Protein AF-A0A7J4II02-F1 (afdb_monomer_lite)

Structure (mmCIF, N/CA/C/O backbone):
data_AF-A0A7J4II02-F1
#
_entry.id   AF-A0A7J4II02-F1
#
loop_
_atom_site.group_PDB
_atom_site.id
_atom_site.type_symbol
_atom_site.label_atom_id
_atom_site.label_alt_id
_atom_site.label_comp_id
_atom_site.label_asym_id
_atom_site.label_entity_id
_atom_site.label_seq_id
_atom_site.pdbx_PDB_ins_code
_atom_site.Cartn_x
_atom_site.Cartn_y
_atom_site.Cartn_z
_atom_site.occupancy
_atom_site.B_iso_or_equiv
_atom_site.auth_seq_id
_atom_site.auth_comp_id
_atom_site.auth_asym_id
_atom_site.auth_atom_id
_atom_site.pdbx_PDB_model_num
ATOM 1 N N . MET A 1 1 ? 0.211 -11.455 5.335 1.00 84.75 1 MET A N 1
ATOM 2 C CA . MET A 1 1 ? 1.012 -10.775 4.293 1.00 84.75 1 MET A CA 1
ATOM 3 C C . MET A 1 1 ? 1.585 -11.728 3.251 1.00 84.75 1 MET A C 1
ATOM 5 O O . MET A 1 1 ? 1.358 -11.473 2.082 1.00 84.75 1 MET A O 1
ATOM 9 N N . MET A 1 2 ? 2.200 -12.860 3.621 1.00 91.50 2 MET A N 1
ATOM 10 C CA . MET A 1 2 ? 2.622 -13.891 2.646 1.00 91.50 2 MET A CA 1
ATOM 11 C C . MET A 1 2 ? 1.501 -14.362 1.703 1.00 91.50 2 MET A C 1
ATOM 13 O O . MET A 1 2 ? 1.706 -14.454 0.501 1.00 91.50 2 MET A O 1
ATOM 17 N N . ALA A 1 3 ? 0.289 -14.575 2.226 1.00 93.12 3 ALA A N 1
ATOM 18 C CA . ALA A 1 3 ? -0.862 -14.918 1.389 1.00 93.12 3 ALA A CA 1
ATOM 19 C C . ALA A 1 3 ? -1.175 -13.841 0.334 1.00 93.12 3 ALA A C 1
ATOM 21 O O . ALA A 1 3 ? -1.488 -14.175 -0.798 1.00 93.12 3 ALA A O 1
ATOM 22 N N . LEU A 1 4 ? -1.047 -12.555 0.682 1.00 92.19 4 LEU A N 1
ATOM 23 C CA . LEU A 1 4 ? -1.303 -11.458 -0.252 1.00 92.19 4 LEU A CA 1
ATOM 24 C C . LEU A 1 4 ? -0.247 -11.411 -1.363 1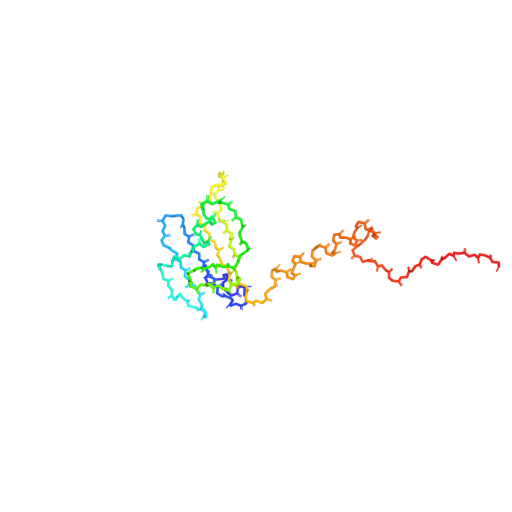.00 92.19 4 LEU A C 1
ATOM 26 O O . LEU A 1 4 ? -0.592 -11.183 -2.513 1.00 92.19 4 LEU A O 1
ATOM 30 N N . HIS A 1 5 ? 1.015 -11.694 -1.032 1.00 91.25 5 HIS A N 1
ATOM 31 C CA . HIS A 1 5 ? 2.074 -11.845 -2.027 1.00 91.25 5 HIS A CA 1
ATOM 32 C C . HIS A 1 5 ? 1.743 -12.942 -3.049 1.00 91.25 5 HIS A C 1
ATOM 34 O O . HIS A 1 5 ? 1.825 -12.694 -4.246 1.00 91.25 5 HIS A O 1
ATOM 40 N N . GLU A 1 6 ? 1.298 -14.123 -2.608 1.00 92.69 6 GLU A N 1
ATOM 41 C CA . GLU A 1 6 ? 0.899 -15.194 -3.537 1.00 92.69 6 GLU A CA 1
ATOM 42 C C . GLU A 1 6 ? -0.370 -14.839 -4.334 1.00 92.69 6 GLU A C 1
ATOM 44 O O . GLU A 1 6 ? -0.411 -15.068 -5.540 1.00 92.69 6 GLU A O 1
ATOM 49 N N . LEU A 1 7 ? -1.381 -14.226 -3.698 1.00 91.38 7 LEU A N 1
ATOM 50 C CA . LEU A 1 7 ? -2.617 -13.798 -4.374 1.00 91.38 7 LEU A CA 1
ATOM 51 C C . LEU A 1 7 ? -2.365 -12.754 -5.468 1.00 91.38 7 LEU A C 1
ATOM 53 O O . LEU A 1 7 ? -3.075 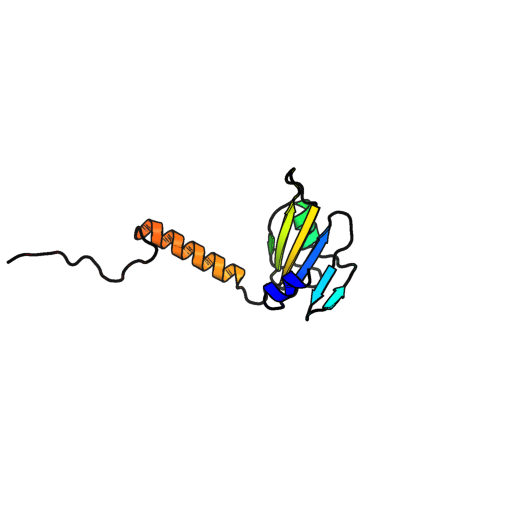-12.727 -6.468 1.00 91.38 7 LEU A O 1
ATOM 57 N N . LEU A 1 8 ? -1.351 -11.909 -5.291 1.00 88.62 8 LEU A N 1
ATOM 58 C CA . LEU A 1 8 ? -0.981 -10.852 -6.229 1.00 88.62 8 LEU A CA 1
ATOM 59 C C . LEU A 1 8 ? 0.124 -11.294 -7.190 1.00 88.62 8 LEU A C 1
ATOM 61 O O . LEU A 1 8 ? 0.989 -10.499 -7.546 1.00 88.62 8 LEU A O 1
ATOM 65 N N . ASN A 1 9 ? 0.126 -12.571 -7.582 1.00 88.94 9 ASN A N 1
ATOM 66 C CA . ASN A 1 9 ? 1.083 -13.131 -8.537 1.00 88.94 9 ASN A CA 1
ATOM 67 C C . ASN A 1 9 ? 2.551 -12.826 -8.174 1.00 88.94 9 ASN A C 1
ATOM 69 O O . ASN A 1 9 ? 3.381 -12.533 -9.034 1.00 88.94 9 ASN A O 1
ATOM 73 N N . ARG A 1 10 ? 2.864 -12.872 -6.875 1.00 90.62 10 ARG A N 1
ATOM 74 C CA . ARG A 1 10 ? 4.201 -12.634 -6.315 1.00 90.62 10 ARG A CA 1
ATOM 75 C C . ARG A 1 10 ? 4.762 -11.232 -6.559 1.00 90.62 10 ARG A C 1
ATOM 77 O O . ARG A 1 10 ? 5.981 -11.046 -6.547 1.00 90.62 10 ARG A O 1
ATOM 84 N N . LEU A 1 11 ? 3.899 -10.229 -6.711 1.00 92.25 11 LEU A N 1
ATOM 85 C CA . LEU A 1 11 ? 4.323 -8.830 -6.674 1.00 92.25 11 LEU A CA 1
ATOM 86 C C . LEU A 1 11 ? 4.884 -8.454 -5.290 1.00 92.25 11 LEU A C 1
ATOM 88 O O . LEU A 1 11 ? 4.448 -9.015 -4.278 1.00 92.25 11 LEU A O 1
ATOM 92 N N . PRO A 1 12 ? 5.839 -7.510 -5.206 1.00 94.75 12 PRO A N 1
ATOM 93 C CA . PRO A 1 12 ? 6.288 -6.967 -3.930 1.00 94.75 12 PRO A CA 1
ATOM 94 C C . PRO A 1 12 ? 5.123 -6.383 -3.130 1.00 94.75 12 PRO A C 1
ATOM 96 O O . PRO A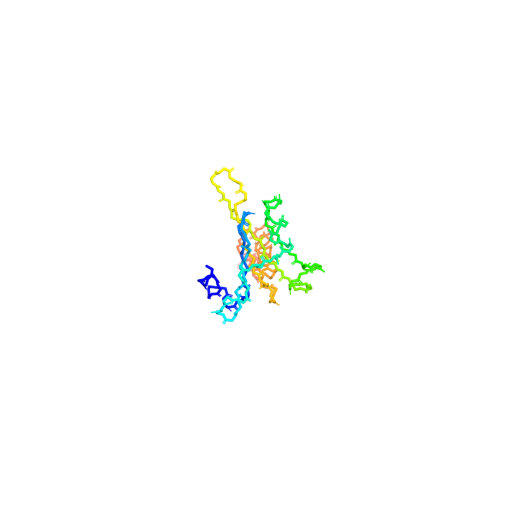 1 12 ? 4.332 -5.590 -3.650 1.00 94.75 12 PRO A O 1
ATOM 99 N N . VAL A 1 13 ? 5.032 -6.766 -1.856 1.00 96.25 13 VAL A N 1
ATOM 100 C CA . VAL A 1 13 ? 3.977 -6.290 -0.956 1.00 96.25 13 VAL A CA 1
ATOM 101 C C . VAL A 1 13 ? 4.599 -5.737 0.316 1.00 96.25 13 VAL A C 1
ATOM 103 O O . VAL A 1 13 ? 5.480 -6.346 0.923 1.00 96.25 13 VAL A O 1
ATOM 106 N N . THR A 1 14 ? 4.100 -4.588 0.747 1.00 97.19 14 THR A N 1
ATOM 107 C CA . THR A 1 14 ? 4.478 -3.932 1.993 1.00 97.19 14 THR A CA 1
ATOM 108 C C . THR A 1 14 ? 3.267 -3.753 2.886 1.00 97.19 14 THR A C 1
ATOM 110 O O . THR A 1 14 ? 2.137 -3.648 2.416 1.00 97.19 14 THR A O 1
ATOM 113 N N . ALA A 1 15 ? 3.482 -3.721 4.191 1.00 97.38 15 ALA A N 1
ATOM 114 C CA . ALA A 1 15 ? 2.456 -3.285 5.121 1.00 97.38 15 ALA A CA 1
ATOM 115 C C . ALA A 1 15 ? 3.095 -2.616 6.323 1.00 97.38 15 ALA A C 1
ATOM 117 O O . ALA A 1 15 ? 4.218 -2.944 6.686 1.00 97.38 15 ALA A O 1
ATOM 118 N N . ARG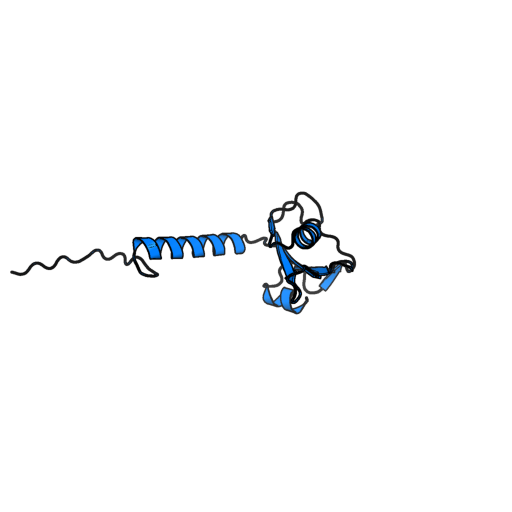 A 1 16 ? 2.364 -1.723 6.979 1.00 96.88 16 ARG A N 1
ATOM 119 C CA . ARG A 1 16 ? 2.730 -1.215 8.301 1.00 96.88 16 ARG A CA 1
ATOM 120 C C . ARG A 1 16 ? 1.488 -0.979 9.131 1.00 96.88 16 ARG A C 1
ATOM 122 O O . ARG A 1 16 ? 0.421 -0.709 8.588 1.00 96.88 16 ARG A O 1
ATOM 129 N N . SER A 1 17 ? 1.641 -1.043 10.444 1.00 96.50 17 SER A N 1
ATOM 130 C CA . SER A 1 17 ? 0.623 -0.511 11.350 1.00 96.50 17 SER A CA 1
ATOM 131 C C . SER A 1 17 ? 0.895 0.963 11.637 1.00 96.50 17 SER A C 1
ATOM 133 O O . SER A 1 17 ? 1.967 1.478 11.307 1.00 96.50 17 SER A O 1
ATOM 135 N N . ARG A 1 18 ? -0.066 1.640 12.261 1.00 94.62 18 ARG A N 1
ATOM 136 C CA . ARG A 1 18 ? 0.122 3.011 12.738 1.00 94.62 18 ARG A CA 1
ATOM 137 C C . ARG A 1 18 ? 1.274 3.112 13.742 1.00 94.62 18 ARG A C 1
ATOM 139 O O . ARG A 1 18 ? 2.110 4.001 13.619 1.00 94.62 18 ARG A O 1
ATOM 146 N N . ASP A 1 19 ? 1.357 2.144 14.657 1.00 93.56 19 ASP A N 1
ATOM 147 C CA . ASP A 1 19 ? 2.191 2.242 15.864 1.00 93.56 19 ASP A CA 1
ATOM 148 C C . ASP A 1 19 ? 3.426 1.317 15.857 1.00 93.56 19 ASP A C 1
ATOM 150 O O . ASP A 1 19 ? 4.204 1.306 16.810 1.00 93.56 19 ASP A O 1
ATOM 154 N N . ARG A 1 20 ? 3.622 0.508 14.808 1.00 93.50 20 ARG A N 1
ATOM 155 C CA . ARG A 1 20 ? 4.783 -0.393 14.664 1.00 93.50 20 ARG A CA 1
ATOM 156 C C . ARG A 1 20 ? 5.417 -0.291 13.279 1.00 93.50 20 ARG A C 1
ATOM 158 O O . ARG A 1 20 ? 4.683 -0.027 12.319 1.00 93.50 20 ARG A O 1
ATOM 165 N N . PRO A 1 21 ? 6.734 -0.564 13.171 1.00 92.25 21 PRO A N 1
ATOM 166 C CA . PRO A 1 21 ? 7.435 -0.617 11.895 1.00 92.25 21 PRO A CA 1
ATOM 167 C C . PRO A 1 21 ? 6.748 -1.523 10.875 1.00 92.25 21 PRO A C 1
ATOM 169 O O . PRO A 1 21 ? 6.007 -2.449 11.224 1.00 92.25 21 PRO A O 1
ATOM 172 N N . GLY A 1 22 ? 6.976 -1.217 9.602 1.00 95.31 22 GLY A N 1
ATOM 173 C CA . GLY A 1 22 ? 6.436 -1.990 8.503 1.00 95.31 22 GLY A CA 1
ATOM 174 C C . GLY A 1 22 ? 7.245 -3.236 8.183 1.00 95.31 22 GLY A C 1
ATOM 175 O O . GLY A 1 22 ? 8.331 -3.470 8.701 1.00 95.31 22 GLY A O 1
ATOM 176 N N . LEU A 1 23 ? 6.702 -4.014 7.260 1.00 96.62 23 LEU A N 1
ATOM 177 C CA . LEU A 1 23 ? 7.317 -5.195 6.686 1.00 96.62 23 LEU A CA 1
ATOM 178 C C . LEU A 1 23 ? 7.285 -5.106 5.162 1.00 96.62 23 LEU A C 1
ATOM 180 O O . LEU A 1 23 ? 6.317 -4.603 4.580 1.00 96.62 23 LEU A O 1
ATOM 184 N N . ARG A 1 24 ? 8.319 -5.642 4.520 1.00 97.38 24 ARG A N 1
ATOM 185 C CA . ARG A 1 24 ? 8.425 -5.761 3.064 1.00 97.38 24 ARG A CA 1
ATOM 186 C C . ARG A 1 24 ? 8.662 -7.210 2.677 1.00 97.38 24 ARG A C 1
ATOM 188 O O . ARG A 1 24 ? 9.561 -7.863 3.208 1.00 97.38 24 ARG A O 1
ATOM 195 N N . ILE A 1 25 ? 7.845 -7.704 1.752 1.00 97.06 25 ILE A N 1
ATOM 196 C CA . ILE A 1 25 ? 7.907 -9.069 1.236 1.00 97.06 25 ILE A CA 1
ATOM 197 C C . ILE A 1 25 ? 8.198 -9.032 -0.255 1.00 97.06 25 ILE A C 1
ATOM 199 O O . ILE A 1 25 ? 7.468 -8.409 -1.026 1.00 97.06 25 ILE A O 1
ATOM 203 N N . GLU A 1 26 ? 9.238 -9.758 -0.648 1.00 94.56 26 GLU A N 1
ATOM 204 C CA . GLU A 1 26 ? 9.678 -9.913 -2.031 1.00 94.56 26 GLU A CA 1
ATOM 205 C C . GLU A 1 26 ? 10.134 -11.358 -2.258 1.00 94.56 26 GLU A C 1
ATOM 207 O O . GLU A 1 26 ? 10.755 -11.970 -1.387 1.00 94.56 26 GLU A O 1
ATOM 212 N N . GLY A 1 27 ? 9.808 -11.930 -3.422 1.00 91.56 27 GLY A N 1
ATOM 213 C CA . GLY A 1 27 ? 10.237 -13.285 -3.791 1.00 91.56 27 GLY A CA 1
ATOM 214 C C . GLY A 1 27 ? 9.881 -14.365 -2.761 1.00 91.56 27 GLY A C 1
ATOM 215 O O . GLY A 1 27 ? 10.684 -15.265 -2.511 1.00 91.56 27 GLY A O 1
ATOM 216 N N . GLY A 1 28 ? 8.714 -14.249 -2.123 1.00 93.69 28 GLY A N 1
ATOM 217 C CA . GLY A 1 28 ? 8.235 -15.189 -1.113 1.00 93.69 28 GLY A CA 1
ATOM 218 C C . GLY A 1 28 ? 8.967 -15.122 0.232 1.00 93.69 28 GLY A C 1
ATOM 219 O O . GLY A 1 28 ? 8.908 -16.085 0.997 1.00 93.69 28 GLY A O 1
ATOM 220 N N . ARG A 1 29 ? 9.682 -14.032 0.536 1.00 95.94 29 ARG A N 1
ATOM 221 C CA . ARG A 1 29 ? 10.413 -13.865 1.803 1.00 95.94 29 ARG A CA 1
ATOM 222 C C . ARG A 1 29 ? 10.224 -12.471 2.372 1.00 95.94 29 ARG A C 1
ATOM 224 O O . ARG A 1 29 ? 10.036 -11.511 1.630 1.00 95.94 29 ARG A O 1
ATOM 231 N N . ILE A 1 30 ? 10.323 -12.361 3.693 1.00 96.94 30 ILE A N 1
ATOM 232 C CA . ILE A 1 30 ? 10.434 -11.065 4.359 1.00 96.94 30 ILE A CA 1
ATOM 233 C C . ILE A 1 30 ? 11.859 -10.559 4.127 1.00 96.94 30 ILE A C 1
ATOM 235 O O . ILE A 1 30 ? 12.820 -11.221 4.512 1.00 96.94 30 ILE A O 1
ATOM 239 N N . VAL A 1 31 ? 11.987 -9.424 3.443 1.00 97.12 31 VAL A N 1
ATOM 240 C CA . VAL A 1 31 ? 13.285 -8.806 3.117 1.00 97.12 31 VAL A CA 1
ATOM 241 C C . VAL A 1 31 ? 13.606 -7.613 4.013 1.00 97.12 31 VAL A C 1
ATOM 243 O O . VAL A 1 31 ? 14.751 -7.174 4.055 1.00 97.12 31 VAL A O 1
ATOM 246 N N . ASP A 1 32 ? 12.605 -7.090 4.721 1.00 97.12 32 ASP A N 1
ATOM 247 C CA . ASP A 1 32 ? 12.748 -6.017 5.703 1.00 97.12 32 ASP A CA 1
ATOM 248 C C . ASP A 1 32 ? 11.625 -6.123 6.748 1.00 97.12 32 ASP A C 1
ATOM 250 O O . ASP A 1 32 ? 10.447 -6.169 6.384 1.00 97.12 32 ASP A O 1
ATOM 254 N N . GLU A 1 33 ? 11.991 -6.190 8.029 1.00 95.62 33 GLU A N 1
ATOM 255 C CA . GLU A 1 33 ? 11.083 -6.280 9.187 1.00 95.62 33 GLU A CA 1
ATOM 256 C C . GLU A 1 33 ? 10.899 -4.940 9.917 1.00 95.62 33 GLU A C 1
ATOM 258 O O . GLU A 1 33 ? 10.126 -4.852 10.871 1.00 95.62 33 GLU A O 1
ATOM 263 N N . SER A 1 34 ? 11.602 -3.894 9.478 1.00 96.31 34 SER A N 1
ATOM 264 C CA . SER A 1 34 ? 11.474 -2.534 10.000 1.00 96.31 34 SER A CA 1
ATOM 265 C C . SER A 1 34 ? 11.304 -1.527 8.860 1.00 96.31 34 SER A C 1
ATOM 267 O O . SER A 1 34 ? 11.821 -0.407 8.904 1.00 96.31 34 SER A O 1
ATOM 269 N N . TYR A 1 35 ? 10.551 -1.927 7.838 1.00 96.12 35 TYR A N 1
ATOM 270 C CA . TYR A 1 35 ? 10.356 -1.155 6.626 1.00 96.12 35 TYR A CA 1
ATOM 271 C C . TYR A 1 35 ? 9.609 0.154 6.912 1.00 96.12 35 TYR A C 1
ATOM 273 O O . TYR A 1 35 ? 8.504 0.160 7.467 1.00 96.12 35 TYR A O 1
ATOM 281 N N . SER A 1 36 ? 10.193 1.268 6.471 1.00 91.88 36 SER A N 1
ATOM 282 C CA . SER A 1 36 ? 9.491 2.540 6.288 1.00 91.88 36 SER A CA 1
ATOM 283 C C . SER A 1 36 ? 9.225 2.746 4.800 1.00 91.88 36 SER A C 1
ATOM 285 O O . SER A 1 36 ? 10.048 2.419 3.945 1.00 91.88 36 SER A O 1
ATOM 287 N N . GLY A 1 37 ? 8.054 3.293 4.493 1.00 93.88 37 GLY A N 1
ATOM 288 C CA . GLY A 1 37 ? 7.665 3.645 3.139 1.00 93.88 37 GLY A CA 1
ATOM 289 C C . GLY A 1 37 ? 6.922 4.975 3.175 1.00 93.88 37 GLY A C 1
ATOM 290 O O . GLY A 1 37 ? 5.907 5.045 3.872 1.00 93.88 37 GLY A O 1
ATOM 291 N N . PRO A 1 38 ? 7.367 6.003 2.427 1.00 95.75 38 PRO A N 1
ATOM 292 C CA . PRO A 1 38 ? 6.757 7.332 2.479 1.00 95.75 38 PRO A CA 1
ATOM 293 C C . PRO A 1 38 ? 5.264 7.279 2.141 1.00 95.75 38 PRO A C 1
ATOM 295 O O . PRO A 1 38 ? 4.440 7.827 2.864 1.00 95.75 38 PRO A O 1
ATOM 298 N N . VAL A 1 39 ? 4.880 6.493 1.131 1.00 97.25 39 VAL A N 1
ATOM 299 C CA . VAL A 1 39 ? 3.467 6.351 0.745 1.00 97.25 39 VAL A CA 1
ATOM 300 C C . VAL A 1 39 ? 2.641 5.611 1.802 1.00 97.25 39 VAL A C 1
ATOM 302 O O . VAL A 1 39 ? 1.479 5.943 2.004 1.00 97.25 39 VAL A O 1
ATOM 305 N N . LEU A 1 40 ? 3.213 4.637 2.521 1.00 97.62 40 LEU A N 1
ATOM 306 C CA . LEU A 1 40 ? 2.499 3.979 3.625 1.00 97.62 40 LEU A CA 1
ATOM 307 C C . LEU A 1 40 ? 2.200 4.963 4.764 1.00 97.62 40 LEU A C 1
ATOM 309 O O . LEU A 1 40 ? 1.136 4.891 5.374 1.00 97.62 40 LEU A O 1
ATOM 313 N N . GLU A 1 41 ? 3.142 5.858 5.056 1.00 96.62 41 GLU A N 1
ATOM 314 C CA . GLU A 1 41 ? 2.992 6.899 6.077 1.00 96.62 41 GLU A CA 1
ATOM 315 C C . GLU A 1 41 ? 1.963 7.945 5.652 1.00 96.62 41 GLU A C 1
ATOM 317 O O . GLU A 1 41 ? 1.064 8.273 6.425 1.00 96.62 41 GLU A O 1
ATOM 322 N N . GLU A 1 42 ? 2.027 8.395 4.401 1.00 97.06 42 GLU A N 1
ATOM 323 C CA . GLU A 1 42 ? 1.043 9.310 3.827 1.00 97.06 42 GLU A CA 1
ATOM 324 C C . GLU A 1 42 ? -0.370 8.724 3.830 1.00 97.06 42 GLU A C 1
ATOM 326 O O . GLU A 1 42 ? -1.319 9.428 4.164 1.00 97.06 42 GLU A O 1
ATOM 331 N N . VAL A 1 43 ? -0.531 7.443 3.481 1.00 98.19 43 VAL A N 1
ATOM 332 C CA . VAL A 1 43 ? -1.838 6.768 3.497 1.00 98.19 43 VAL A CA 1
ATOM 333 C C . VAL A 1 43 ? -2.384 6.630 4.910 1.00 98.19 43 VAL A C 1
ATOM 335 O O . VAL A 1 43 ? -3.579 6.824 5.109 1.00 98.19 43 VAL A O 1
ATOM 338 N N . LEU A 1 44 ? -1.540 6.324 5.895 1.00 97.62 44 LEU A N 1
ATOM 339 C CA . LEU A 1 44 ? -1.965 6.303 7.295 1.00 97.62 44 LEU A CA 1
ATOM 340 C C . LEU A 1 44 ? -2.404 7.688 7.778 1.00 97.62 44 LEU A C 1
ATOM 342 O O . LEU A 1 44 ? -3.417 7.792 8.462 1.00 97.62 44 LEU A O 1
ATOM 346 N N . ALA A 1 45 ? -1.661 8.736 7.416 1.00 97.44 45 ALA A N 1
ATOM 347 C CA . ALA A 1 45 ? -1.950 10.103 7.839 1.00 97.44 45 ALA A CA 1
ATOM 348 C C . ALA A 1 45 ? -3.197 10.682 7.156 1.00 97.44 45 ALA A C 1
ATOM 350 O O . ALA A 1 45 ? -4.024 11.310 7.811 1.00 97.44 45 ALA A O 1
ATOM 351 N N . ALA A 1 46 ? -3.338 10.470 5.847 1.00 97.75 46 ALA A N 1
ATOM 352 C CA . ALA A 1 46 ? -4.485 10.938 5.075 1.00 97.75 46 ALA A CA 1
ATOM 353 C C . ALA A 1 46 ? -5.714 10.034 5.238 1.00 97.75 46 ALA A C 1
ATOM 355 O O . ALA A 1 46 ? -6.827 10.466 4.965 1.00 97.75 46 ALA A O 1
ATOM 356 N N . ASN A 1 47 ? -5.515 8.782 5.663 1.00 98.00 47 ASN A N 1
ATOM 357 C CA . ASN A 1 47 ? -6.533 7.740 5.681 1.00 98.00 47 ASN A CA 1
ATOM 358 C C . ASN A 1 47 ? -7.201 7.562 4.305 1.00 98.00 47 ASN A C 1
ATOM 360 O O . ASN A 1 47 ? -8.414 7.439 4.202 1.00 98.00 47 ASN A O 1
ATOM 364 N N . GLU A 1 48 ? -6.435 7.533 3.216 1.00 97.31 48 GLU A N 1
ATOM 365 C CA . GLU A 1 48 ? -6.967 7.485 1.845 1.00 97.31 48 GLU A CA 1
ATOM 366 C C . GLU A 1 48 ? -6.181 6.511 0.969 1.00 97.31 48 GLU A C 1
ATOM 368 O O . GLU A 1 48 ? -4.984 6.314 1.165 1.00 97.31 48 GLU A O 1
ATOM 373 N N . LEU A 1 49 ? -6.846 5.904 -0.018 1.00 95.88 49 LEU A N 1
ATOM 374 C CA . LEU A 1 49 ? -6.175 5.109 -1.047 1.00 95.88 49 LEU A CA 1
ATOM 375 C C . LEU A 1 49 ? -5.261 6.020 -1.880 1.00 95.88 49 LEU A C 1
ATOM 377 O O . LEU A 1 49 ? -5.716 7.039 -2.396 1.00 95.88 49 LEU A O 1
ATOM 381 N N . ARG A 1 50 ? -4.005 5.618 -2.089 1.00 94.62 50 ARG A N 1
ATOM 382 C CA . ARG A 1 50 ? -3.066 6.322 -2.973 1.00 94.62 50 ARG A CA 1
ATOM 383 C C . ARG A 1 50 ? -2.556 5.411 -4.080 1.00 94.62 50 ARG A C 1
ATOM 385 O O . ARG A 1 50 ? -2.118 4.294 -3.820 1.00 94.62 50 ARG A O 1
ATOM 392 N N . ARG A 1 51 ? -2.590 5.924 -5.310 1.00 92.94 51 ARG A N 1
ATOM 393 C CA . ARG A 1 51 ? -1.977 5.338 -6.509 1.00 92.94 51 ARG A CA 1
ATOM 394 C C . ARG A 1 51 ? -0.981 6.355 -7.041 1.00 92.94 51 ARG A C 1
ATOM 396 O O . ARG A 1 51 ? -1.388 7.368 -7.599 1.00 92.94 51 ARG A O 1
ATOM 403 N N . VAL A 1 52 ? 0.299 6.159 -6.754 1.00 92.50 52 VAL A N 1
ATOM 404 C CA . VAL A 1 52 ? 1.323 7.182 -7.001 1.00 92.50 52 VAL A CA 1
ATOM 405 C C . VAL A 1 52 ? 2.635 6.548 -7.429 1.00 92.50 52 VAL A C 1
ATOM 407 O O . VAL A 1 52 ? 2.888 5.371 -7.180 1.00 92.50 52 VAL A O 1
ATOM 410 N N . VAL A 1 53 ? 3.496 7.365 -8.025 1.00 93.38 53 VAL A N 1
ATOM 411 C CA . VAL A 1 53 ? 4.910 7.047 -8.214 1.00 93.38 53 VAL A CA 1
ATOM 412 C C . VAL A 1 53 ? 5.689 7.777 -7.114 1.00 93.38 53 VAL A C 1
ATOM 414 O O .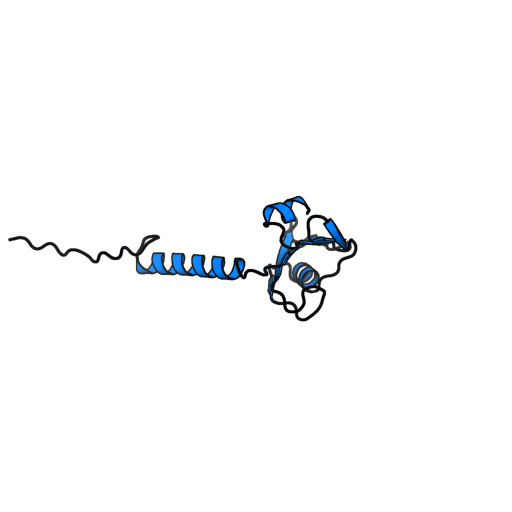 VAL A 1 53 ? 5.740 9.009 -7.141 1.00 93.38 53 VAL A O 1
ATOM 417 N N . PRO A 1 54 ? 6.262 7.073 -6.118 1.00 94.44 54 PRO A N 1
ATOM 418 C CA . PRO A 1 54 ? 6.998 7.708 -5.032 1.00 94.44 54 PRO A CA 1
ATOM 419 C C . PRO A 1 54 ? 8.218 8.460 -5.566 1.00 94.44 54 PRO A C 1
ATOM 421 O O . PRO A 1 54 ? 8.948 7.961 -6.426 1.00 94.44 54 PRO A O 1
ATOM 424 N N . SER A 1 55 ? 8.485 9.643 -5.017 1.00 95.19 55 SER A N 1
ATOM 425 C CA . SER A 1 55 ? 9.694 10.419 -5.322 1.00 95.19 55 SER A CA 1
ATOM 426 C C . SER A 1 55 ? 10.901 10.011 -4.471 1.00 95.19 55 SER A C 1
ATOM 428 O O . SER A 1 55 ? 12.024 10.385 -4.800 1.00 95.19 55 SER A O 1
ATOM 430 N N . THR A 1 56 ? 10.688 9.238 -3.401 1.00 95.88 56 THR A N 1
ATOM 431 C CA . THR A 1 56 ? 11.715 8.776 -2.456 1.00 95.88 56 THR A CA 1
ATOM 432 C C . THR A 1 56 ? 11.401 7.368 -1.930 1.00 95.88 56 THR A C 1
ATOM 434 O O . THR A 1 56 ? 10.326 6.814 -2.175 1.00 95.88 56 THR A O 1
ATOM 437 N N . GLY A 1 57 ? 12.343 6.784 -1.181 1.00 94.56 57 GLY A N 1
ATOM 438 C CA . GLY A 1 57 ? 12.204 5.458 -0.575 1.00 94.56 57 GLY A CA 1
ATOM 439 C C . GLY A 1 57 ? 12.542 4.314 -1.533 1.00 94.56 57 GLY A C 1
ATOM 440 O O . GLY A 1 57 ? 12.969 4.522 -2.665 1.00 94.56 57 GLY A O 1
ATOM 441 N N . THR A 1 58 ? 12.365 3.074 -1.072 1.00 95.06 58 THR A N 1
ATOM 442 C CA . THR A 1 58 ? 12.826 1.878 -1.802 1.00 95.06 58 THR A CA 1
ATOM 443 C C . THR A 1 58 ? 12.169 1.677 -3.169 1.00 95.06 58 THR A C 1
ATOM 445 O O . THR A 1 58 ? 12.796 1.113 -4.057 1.00 95.06 58 THR A O 1
ATOM 448 N N . TYR A 1 59 ? 10.934 2.152 -3.348 1.00 94.25 59 TYR A N 1
ATOM 449 C CA . TYR A 1 59 ? 10.196 2.065 -4.615 1.00 94.25 59 TYR A CA 1
ATOM 450 C C . TYR A 1 59 ? 10.125 3.407 -5.351 1.00 94.25 59 TYR A C 1
ATOM 452 O O . TYR A 1 59 ? 9.179 3.664 -6.092 1.00 94.25 59 TYR A O 1
ATOM 460 N N . GLN A 1 60 ? 11.114 4.282 -5.149 1.00 95.12 60 GLN A N 1
ATOM 461 C CA . GLN A 1 60 ? 11.226 5.527 -5.901 1.00 95.12 60 GLN A CA 1
ATOM 462 C C . GLN A 1 60 ? 11.147 5.268 -7.414 1.00 95.12 60 GLN A C 1
ATOM 464 O O . GLN A 1 60 ? 11.808 4.373 -7.941 1.00 95.12 60 GLN A O 1
ATOM 469 N N . GLY A 1 61 ? 10.336 6.062 -8.116 1.00 92.69 61 GLY A N 1
ATOM 470 C CA . GLY A 1 61 ? 10.166 5.954 -9.567 1.00 92.69 61 GLY A CA 1
ATOM 471 C C . GLY A 1 61 ? 9.372 4.729 -10.033 1.00 92.69 61 GLY A C 1
ATOM 472 O O . GLY A 1 61 ? 9.195 4.559 -11.235 1.00 92.69 61 GLY A O 1
ATOM 473 N N . THR A 1 62 ? 8.872 3.894 -9.117 1.00 91.94 62 THR A N 1
ATOM 474 C CA . THR A 1 62 ? 8.065 2.710 -9.442 1.00 91.94 62 THR A CA 1
ATOM 475 C C . THR A 1 62 ? 6.622 2.918 -8.977 1.00 91.94 62 THR A C 1
ATOM 477 O O . THR A 1 62 ? 6.428 3.288 -7.820 1.00 91.94 62 THR A O 1
ATOM 480 N N . PRO A 1 63 ? 5.596 2.692 -9.817 1.00 92.50 63 PRO A N 1
ATOM 481 C CA . PRO A 1 63 ? 4.207 2.849 -9.396 1.00 92.50 63 PRO A CA 1
ATOM 482 C C . PRO A 1 63 ? 3.841 1.923 -8.231 1.00 92.50 63 PRO A C 1
ATOM 484 O O . PRO A 1 63 ? 4.180 0.736 -8.212 1.00 92.50 63 PRO A O 1
ATOM 487 N N . VAL A 1 64 ? 3.120 2.472 -7.255 1.00 94.25 64 VAL A N 1
ATOM 488 C CA . VAL A 1 64 ? 2.605 1.729 -6.102 1.00 94.25 64 VAL A CA 1
ATOM 489 C C . VAL A 1 64 ? 1.143 2.066 -5.846 1.00 94.25 64 VAL A C 1
ATOM 491 O O . VAL A 1 64 ? 0.693 3.197 -6.052 1.00 94.25 64 VAL A O 1
ATOM 494 N N . VAL A 1 65 ? 0.410 1.081 -5.335 1.00 94.62 65 VAL A N 1
ATOM 495 C CA . VAL A 1 65 ? -0.952 1.252 -4.826 1.00 94.62 65 VAL A CA 1
ATOM 496 C C . VAL A 1 65 ? -0.957 0.919 -3.349 1.00 94.62 65 VAL A C 1
ATOM 498 O O . VAL A 1 65 ? -0.532 -0.165 -2.956 1.00 94.62 65 VAL A O 1
ATOM 501 N N . VAL A 1 66 ? -1.432 1.851 -2.529 1.00 96.50 66 VAL A N 1
ATOM 502 C CA . VAL A 1 66 ? -1.432 1.725 -1.074 1.00 96.50 66 VAL A CA 1
ATOM 503 C C . VAL A 1 66 ? -2.812 2.062 -0.524 1.00 96.50 66 VAL A C 1
ATOM 505 O O . VAL A 1 66 ? -3.378 3.104 -0.847 1.00 96.50 66 VAL A O 1
ATOM 508 N N . ALA A 1 67 ? -3.356 1.173 0.305 1.00 97.50 67 ALA A N 1
ATOM 509 C CA . ALA A 1 67 ? -4.682 1.300 0.899 1.00 97.50 67 ALA A CA 1
ATOM 510 C C . ALA A 1 67 ? -4.609 1.292 2.435 1.00 97.50 67 ALA A C 1
ATOM 512 O O . ALA A 1 67 ? -3.840 0.501 2.998 1.00 97.50 67 ALA A O 1
ATOM 513 N N . PRO A 1 68 ? -5.416 2.120 3.126 1.00 98.31 68 PRO A N 1
ATOM 514 C CA . PRO A 1 68 ? -5.528 2.065 4.575 1.00 98.31 68 PRO A CA 1
ATOM 515 C C . PRO A 1 68 ? -6.382 0.862 4.999 1.00 98.31 68 PRO A C 1
ATOM 517 O O . PRO A 1 68 ? -7.402 0.547 4.388 1.00 98.31 68 PRO A O 1
ATOM 520 N N . ILE A 1 69 ? -5.988 0.215 6.091 1.00 98.06 69 ILE A N 1
ATOM 521 C CA . ILE A 1 69 ? -6.840 -0.683 6.869 1.00 98.06 69 ILE A CA 1
ATOM 522 C C . ILE A 1 69 ? -7.473 0.157 7.968 1.00 98.06 69 ILE A C 1
ATOM 524 O O . ILE A 1 69 ? -6.761 0.770 8.770 1.00 98.06 69 ILE A O 1
ATOM 528 N N . ARG A 1 70 ? -8.803 0.166 8.002 1.00 98.12 70 ARG A N 1
ATOM 529 C CA . ARG A 1 70 ? -9.577 0.967 8.944 1.00 98.12 70 ARG A CA 1
ATOM 530 C C . ARG A 1 70 ? -10.206 0.105 10.028 1.00 98.12 70 ARG A C 1
ATOM 532 O O . ARG A 1 70 ? -10.546 -1.052 9.778 1.00 98.12 70 ARG A O 1
ATOM 539 N N . ASP A 1 71 ? -10.351 0.669 11.219 1.00 97.81 71 ASP A N 1
ATOM 540 C CA . ASP A 1 71 ? -11.175 0.079 12.272 1.00 97.81 71 ASP A CA 1
ATOM 541 C C . ASP A 1 71 ? -12.673 0.376 12.059 1.00 97.81 71 ASP A C 1
ATOM 543 O O . ASP A 1 71 ? -13.085 0.957 11.052 1.00 97.81 71 ASP A O 1
ATOM 547 N N . SER A 1 72 ? -13.512 -0.031 13.013 1.00 97.44 72 SER A N 1
ATOM 548 C CA . SER A 1 72 ? -14.960 0.202 12.961 1.00 97.44 72 SER A CA 1
ATOM 549 C C . SER A 1 72 ? -15.364 1.674 13.077 1.00 97.44 72 SER A C 1
ATOM 551 O O . SER A 1 72 ? -16.481 2.014 12.699 1.00 97.44 72 SER A O 1
ATOM 553 N N . ALA A 1 73 ? -14.497 2.533 13.619 1.00 97.19 73 ALA A N 1
ATOM 554 C CA . ALA A 1 73 ? -14.719 3.976 13.678 1.00 97.19 73 ALA A CA 1
ATOM 555 C C . ALA A 1 73 ? -14.304 4.672 12.369 1.00 97.19 73 ALA A C 1
ATOM 557 O O . ALA A 1 73 ? -14.627 5.839 12.163 1.00 97.19 73 ALA A O 1
ATOM 558 N N . GLY A 1 74 ? -13.639 3.946 11.465 1.00 97.19 74 GLY A N 1
ATOM 559 C CA . GLY A 1 74 ? -13.141 4.463 10.199 1.00 97.19 74 GLY A CA 1
ATOM 560 C C . GLY A 1 74 ? -11.710 4.991 10.276 1.00 97.19 74 GLY A C 1
ATOM 561 O O . GLY A 1 74 ? -11.226 5.508 9.270 1.00 97.19 74 GLY A O 1
ATOM 562 N N . GLU A 1 75 ? -11.020 4.831 11.406 1.00 97.81 75 GLU A N 1
ATOM 563 C CA . GLU A 1 75 ? -9.657 5.320 11.616 1.00 97.81 75 GLU A CA 1
ATOM 564 C C . GLU A 1 75 ? -8.623 4.390 10.980 1.00 97.81 75 GLU A C 1
ATOM 566 O O . GLU A 1 75 ? -8.716 3.166 11.099 1.00 97.81 75 GLU A O 1
ATOM 571 N N . ALA A 1 76 ? -7.602 4.956 10.328 1.00 98.12 76 ALA A N 1
ATOM 572 C CA . ALA A 1 76 ? -6.512 4.178 9.742 1.00 98.12 76 ALA A CA 1
ATOM 573 C C . ALA A 1 76 ? -5.613 3.578 10.837 1.00 98.12 76 ALA A C 1
ATOM 575 O O . ALA A 1 76 ? -4.848 4.281 11.501 1.00 98.12 76 ALA A O 1
ATOM 576 N N . ILE A 1 77 ? -5.670 2.256 11.002 1.00 98.19 77 ILE A N 1
ATOM 577 C CA . ILE A 1 77 ? -4.856 1.510 11.978 1.00 98.19 77 ILE A CA 1
ATOM 578 C C . ILE A 1 77 ? -3.651 0.811 11.336 1.00 98.19 77 ILE A C 1
ATOM 580 O O . ILE A 1 77 ? -2.688 0.453 12.019 1.00 98.19 77 ILE A O 1
ATOM 584 N N . ALA A 1 78 ? -3.689 0.616 10.020 1.00 98.00 78 ALA A N 1
ATOM 585 C CA . ALA A 1 78 ? -2.604 0.050 9.230 1.00 98.00 78 ALA A CA 1
ATOM 586 C C . ALA A 1 78 ? -2.717 0.491 7.763 1.00 98.00 78 ALA A C 1
ATOM 588 O O . ALA A 1 78 ? -3.708 1.089 7.360 1.00 98.00 78 ALA A O 1
ATOM 589 N N . ALA A 1 79 ? -1.699 0.196 6.964 1.00 98.12 79 ALA A N 1
ATOM 590 C CA . ALA A 1 79 ? -1.709 0.371 5.520 1.00 98.12 79 ALA A CA 1
ATOM 591 C C . ALA A 1 79 ? -1.034 -0.825 4.846 1.00 98.12 79 ALA A C 1
ATOM 593 O O . ALA A 1 79 ? -0.087 -1.398 5.392 1.00 98.12 79 ALA A O 1
ATOM 594 N N . ILE A 1 80 ? -1.524 -1.191 3.663 1.00 97.69 80 ILE A N 1
ATOM 595 C CA . ILE A 1 80 ? -0.956 -2.234 2.805 1.00 97.69 80 ILE A CA 1
ATOM 596 C C . ILE A 1 80 ? -0.643 -1.614 1.450 1.00 97.69 80 ILE A C 1
ATOM 598 O O . ILE A 1 80 ? -1.498 -0.948 0.871 1.00 97.69 80 ILE A O 1
ATOM 602 N N . GLY A 1 81 ? 0.568 -1.849 0.954 1.00 96.06 81 GLY A N 1
ATOM 603 C CA . GLY A 1 81 ? 1.047 -1.382 -0.337 1.00 96.06 81 GLY A CA 1
ATOM 604 C C . GLY A 1 81 ? 1.469 -2.523 -1.251 1.00 96.06 81 GLY A C 1
ATOM 605 O O . GLY A 1 81 ? 2.052 -3.505 -0.798 1.00 96.06 81 GLY A O 1
ATOM 606 N N . VAL A 1 82 ? 1.214 -2.374 -2.543 1.00 95.38 82 VAL A N 1
ATOM 607 C CA . VAL A 1 82 ? 1.629 -3.301 -3.600 1.00 95.38 82 VAL A CA 1
ATOM 608 C C . VAL A 1 82 ? 2.358 -2.499 -4.664 1.00 95.38 82 VAL A C 1
ATOM 610 O O . VAL A 1 82 ? 1.923 -1.404 -5.023 1.00 95.38 82 VAL A O 1
ATOM 613 N N . VAL A 1 83 ? 3.459 -3.042 -5.172 1.00 92.75 83 VAL A N 1
ATOM 614 C CA . VAL A 1 83 ? 4.148 -2.458 -6.325 1.00 92.75 83 VAL A CA 1
ATOM 615 C C . VAL A 1 83 ? 3.449 -2.908 -7.604 1.00 92.75 83 VAL A C 1
ATOM 617 O O . VAL A 1 83 ? 3.322 -4.109 -7.841 1.00 92.75 83 VAL A O 1
ATOM 620 N N . ASP A 1 84 ? 3.025 -1.959 -8.437 1.00 83.00 84 ASP A N 1
ATOM 621 C CA . ASP A 1 84 ? 2.435 -2.236 -9.750 1.00 83.00 84 ASP A CA 1
ATOM 622 C C . ASP A 1 84 ? 3.434 -1.912 -10.854 1.00 83.00 84 ASP A C 1
ATOM 624 O O . ASP A 1 84 ? 3.473 -0.818 -11.409 1.00 83.00 84 ASP A O 1
ATOM 628 N N . ILE A 1 85 ? 4.266 -2.897 -11.174 1.00 69.44 85 ILE A N 1
ATOM 629 C CA . ILE A 1 85 ? 5.249 -2.785 -12.259 1.00 69.44 85 ILE A CA 1
ATOM 630 C C . ILE A 1 85 ? 4.553 -2.853 -13.630 1.00 69.44 85 ILE A C 1
ATOM 632 O O . ILE A 1 85 ? 5.093 -2.410 -14.639 1.00 69.44 85 ILE A O 1
ATOM 636 N N . THR A 1 86 ? 3.354 -3.429 -13.679 1.00 65.69 86 THR A N 1
ATOM 637 C CA . THR A 1 86 ? 2.678 -3.822 -14.919 1.00 65.69 86 THR A CA 1
ATOM 638 C C . THR A 1 86 ? 1.673 -2.795 -15.433 1.00 65.69 86 THR A C 1
ATOM 640 O O . THR A 1 86 ? 1.182 -2.949 -16.549 1.00 65.69 86 THR A O 1
ATOM 643 N N . GLY A 1 87 ? 1.344 -1.772 -14.637 1.00 67.25 87 GLY A N 1
ATOM 644 C CA . GLY A 1 87 ? 0.265 -0.828 -14.942 1.00 67.25 87 GLY A CA 1
ATOM 645 C C . GLY A 1 87 ? -1.112 -1.498 -14.970 1.00 67.25 87 GLY A C 1
ATOM 646 O O . GLY A 1 87 ? -2.050 -0.969 -15.567 1.00 67.25 87 GLY A O 1
ATOM 647 N N . ILE A 1 88 ? -1.245 -2.680 -14.357 1.00 68.12 88 ILE A N 1
ATOM 648 C CA . ILE A 1 88 ? -2.493 -3.452 -14.364 1.00 68.12 88 ILE A CA 1
ATOM 649 C C . ILE A 1 88 ? -3.604 -2.648 -13.694 1.00 68.12 88 ILE A C 1
ATOM 651 O O . ILE A 1 88 ? -4.739 -2.681 -14.171 1.00 68.12 88 ILE A O 1
ATOM 655 N N . PHE A 1 89 ? -3.302 -1.891 -12.635 1.00 66.25 89 PHE A N 1
ATOM 656 C CA . PHE A 1 89 ? -4.324 -1.084 -11.976 1.00 66.25 89 PHE A CA 1
ATOM 657 C C . PHE A 1 89 ? -4.765 0.110 -12.831 1.00 66.25 89 PHE A C 1
ATOM 659 O O . PHE A 1 89 ? -5.945 0.451 -12.806 1.00 66.25 89 PHE A O 1
ATOM 666 N N . GLU A 1 90 ? -3.876 0.699 -13.637 1.00 67.38 90 GLU A N 1
ATOM 667 C CA . GLU A 1 90 ? -4.257 1.751 -14.592 1.00 67.38 90 GLU A CA 1
ATOM 668 C C . GLU A 1 90 ? -5.094 1.198 -15.752 1.00 67.38 90 GLU A C 1
ATOM 670 O O . GLU A 1 90 ? -6.092 1.808 -16.144 1.00 67.38 90 GLU A O 1
ATOM 675 N N . LEU A 1 91 ? -4.729 0.025 -16.283 1.00 65.81 91 LEU A N 1
ATOM 676 C CA . LEU A 1 91 ? -5.474 -0.620 -17.363 1.00 65.81 91 LEU A CA 1
ATOM 677 C C . LEU A 1 91 ? -6.871 -1.062 -16.908 1.00 65.81 91 LEU A C 1
ATOM 679 O O . LEU A 1 91 ? -7.839 -0.856 -17.637 1.00 65.81 91 LEU A O 1
ATOM 683 N N . ALA A 1 92 ? -6.995 -1.621 -15.703 1.00 64.62 92 ALA A N 1
ATOM 684 C CA . ALA A 1 92 ? -8.291 -1.986 -15.134 1.00 64.62 92 ALA A CA 1
ATOM 685 C C . ALA A 1 92 ? -9.206 -0.758 -14.994 1.00 64.62 92 ALA A C 1
ATOM 687 O O . ALA A 1 92 ? -10.353 -0.784 -15.435 1.00 64.62 92 ALA A O 1
ATOM 688 N N . GLU A 1 93 ? -8.677 0.356 -14.479 1.00 68.75 93 GLU A N 1
ATOM 689 C CA . GLU A 1 93 ? -9.437 1.603 -14.351 1.00 68.75 93 GLU A CA 1
ATOM 690 C C . GLU A 1 93 ? -9.843 2.178 -15.722 1.00 68.75 93 GLU A C 1
ATOM 692 O O . GLU A 1 93 ? -10.936 2.725 -15.890 1.00 68.75 93 GLU A O 1
ATOM 697 N N . LEU A 1 94 ? -8.986 2.025 -16.738 1.00 67.69 94 LEU A N 1
ATOM 698 C CA . LEU A 1 94 ? -9.320 2.375 -18.115 1.00 67.69 94 LEU A CA 1
ATOM 699 C C . LEU A 1 94 ? -10.481 1.525 -18.648 1.00 67.69 94 LEU A C 1
ATOM 701 O O . LEU A 1 94 ? -11.380 2.072 -19.287 1.00 67.69 94 LEU A O 1
ATOM 705 N N . MET A 1 95 ? -10.485 0.216 -18.399 1.00 70.44 95 MET A N 1
ATOM 706 C CA . MET A 1 95 ? -11.553 -0.682 -18.850 1.00 70.44 95 MET A CA 1
ATOM 707 C C . MET A 1 95 ? -12.897 -0.358 -18.181 1.00 70.44 95 MET A C 1
ATOM 709 O O . MET A 1 95 ? -13.907 -0.260 -18.880 1.00 70.44 95 MET A O 1
ATOM 713 N N . ASP A 1 96 ? -12.903 -0.089 -16.874 1.00 66.25 96 ASP A N 1
ATOM 714 C CA . ASP A 1 96 ? -14.115 0.290 -16.130 1.00 66.25 96 ASP A CA 1
ATOM 715 C C . ASP A 1 96 ? -14.747 1.587 -16.667 1.00 66.25 96 ASP A C 1
ATOM 717 O O . ASP A 1 96 ? -15.973 1.699 -16.811 1.00 66.25 96 ASP A O 1
ATOM 721 N N . ARG A 1 97 ? -13.916 2.569 -17.042 1.00 61.94 97 ARG A N 1
ATOM 722 C CA . ARG A 1 97 ? -14.392 3.804 -17.687 1.00 61.94 97 ARG A CA 1
ATOM 723 C C . ARG A 1 97 ? -15.024 3.546 -19.053 1.00 61.94 97 ARG A C 1
ATOM 725 O O . ARG A 1 97 ? -16.069 4.121 -19.350 1.00 61.94 97 ARG A O 1
ATOM 732 N N . HIS A 1 98 ? -14.435 2.677 -19.875 1.00 56.69 98 HIS A N 1
ATOM 733 C CA . HIS A 1 98 ? -14.995 2.345 -21.190 1.00 56.69 98 HIS A CA 1
ATOM 734 C C . HIS A 1 98 ? -16.340 1.616 -21.083 1.00 56.69 98 HIS A C 1
ATOM 736 O O . HIS A 1 98 ? -17.259 1.928 -21.840 1.00 56.69 98 HIS A O 1
ATOM 742 N N . ALA A 1 99 ? -16.493 0.703 -20.119 1.00 60.97 99 ALA A N 1
ATOM 743 C CA . ALA A 1 99 ? -17.776 0.048 -19.854 1.00 60.97 99 ALA A CA 1
ATOM 744 C C . ALA A 1 99 ? -18.862 1.066 -19.457 1.00 60.97 99 ALA A C 1
ATOM 746 O O . ALA A 1 99 ? -19.996 0.999 -19.932 1.00 60.97 99 ALA A O 1
ATOM 747 N N . SER A 1 100 ? -18.493 2.061 -18.648 1.00 59.84 100 SER A N 1
ATOM 748 C CA . SER A 1 100 ? -19.408 3.113 -18.190 1.00 59.84 100 SER A CA 1
ATOM 749 C C . SER A 1 100 ? -19.886 4.023 -19.332 1.00 59.84 100 SER A C 1
ATOM 751 O O . SER A 1 100 ? -21.082 4.282 -19.444 1.00 59.84 100 SER A O 1
ATOM 753 N N . ILE A 1 101 ? -18.984 4.438 -20.231 1.00 61.84 101 ILE A N 1
ATOM 754 C CA . ILE A 1 101 ? -19.329 5.240 -21.422 1.00 61.84 101 ILE A CA 1
ATOM 755 C C . ILE A 1 101 ? -20.231 4.446 -22.375 1.00 61.84 101 ILE A C 1
ATOM 757 O O . ILE A 1 101 ? -21.237 4.964 -22.861 1.00 61.84 101 ILE A O 1
ATOM 761 N N . ASN A 1 102 ? -19.915 3.170 -22.614 1.00 57.50 102 ASN A N 1
ATOM 762 C CA . ASN A 1 102 ? -20.741 2.312 -23.465 1.00 57.50 102 ASN A CA 1
ATOM 763 C C . ASN A 1 102 ? -22.154 2.144 -22.896 1.00 57.50 102 ASN A C 1
ATOM 765 O O . ASN A 1 102 ? -23.119 2.131 -23.655 1.00 57.50 102 ASN A O 1
ATOM 769 N N . ARG A 1 103 ? -22.311 2.085 -21.570 1.00 58.44 103 ARG A N 1
ATOM 770 C CA . ARG A 1 103 ? -23.633 2.005 -20.941 1.00 58.44 103 ARG A CA 1
ATOM 771 C C . ARG A 1 103 ? -24.454 3.283 -21.135 1.00 58.44 103 ARG A C 1
ATOM 773 O O . ARG A 1 103 ? -25.645 3.185 -21.415 1.00 58.44 103 ARG A O 1
ATOM 780 N N . GLU A 1 104 ? -23.838 4.459 -21.020 1.00 58.97 104 GLU A N 1
ATOM 781 C CA . GLU A 1 104 ? -24.526 5.750 -21.186 1.00 58.97 104 GLU A CA 1
ATOM 782 C C . GLU A 1 104 ? -24.939 6.010 -22.644 1.00 58.97 104 GLU A C 1
ATOM 784 O O . GLU A 1 104 ? -26.026 6.525 -22.898 1.00 58.97 104 GLU A O 1
ATOM 789 N N . VAL A 1 105 ? -24.112 5.592 -23.609 1.00 60.12 105 VAL A N 1
ATOM 790 C CA . VAL A 1 105 ? -24.366 5.823 -25.042 1.00 60.12 105 VAL A CA 1
ATOM 791 C C . VAL A 1 105 ? -25.179 4.695 -25.692 1.00 60.12 105 VAL A C 1
ATOM 793 O O . VAL A 1 105 ? -26.016 4.961 -26.553 1.00 60.12 105 VAL A O 1
ATOM 796 N N . CYS A 1 106 ? -24.962 3.437 -25.296 1.00 57.12 106 CYS A N 1
ATOM 797 C CA . CYS A 1 106 ? -25.539 2.254 -25.952 1.00 57.12 106 CYS A CA 1
ATOM 798 C C . CYS A 1 106 ? -26.578 1.503 -25.102 1.00 57.12 106 CYS A C 1
ATOM 800 O O . CYS A 1 106 ? -27.173 0.541 -25.588 1.00 57.12 106 CYS A O 1
ATOM 802 N N . GLY A 1 107 ? -26.808 1.899 -23.844 1.00 56.12 107 GLY A N 1
ATOM 803 C CA . GLY A 1 107 ? -27.812 1.294 -22.956 1.00 56.12 107 GLY A CA 1
ATOM 804 C C . GLY A 1 107 ? -27.535 -0.158 -22.532 1.00 56.12 107 GLY A C 1
ATOM 805 O O . GLY A 1 107 ? -28.346 -0.743 -21.818 1.00 56.12 107 GLY A O 1
ATOM 806 N N . THR A 1 108 ? -26.415 -0.753 -22.957 1.00 53.19 108 THR A N 1
ATOM 807 C CA . THR A 1 108 ? -25.980 -2.126 -22.641 1.00 53.19 108 THR A CA 1
ATOM 808 C C . THR A 1 108 ? -24.447 -2.202 -22.573 1.00 53.19 108 THR A C 1
ATOM 810 O O . THR A 1 108 ? -23.758 -1.305 -23.053 1.00 53.19 108 THR A O 1
ATOM 813 N N . GLU A 1 109 ? -23.903 -3.274 -21.981 1.00 51.25 109 GLU A N 1
ATOM 814 C CA . GLU A 1 109 ? -22.453 -3.488 -21.775 1.00 51.25 109 GLU A CA 1
ATOM 815 C C . GLU A 1 109 ? -21.639 -3.595 -23.083 1.00 51.25 109 GLU A C 1
ATOM 817 O O . GLU A 1 109 ? -20.414 -3.492 -23.069 1.00 51.25 109 GLU A O 1
ATOM 822 N N . THR A 1 110 ? -22.299 -3.779 -24.231 1.00 49.44 110 THR A N 1
ATOM 823 C CA . THR A 1 110 ? -21.654 -3.844 -25.546 1.00 49.44 110 THR A CA 1
ATOM 824 C C . THR A 1 110 ? -22.448 -3.031 -26.560 1.00 49.44 110 THR A C 1
ATOM 826 O O . THR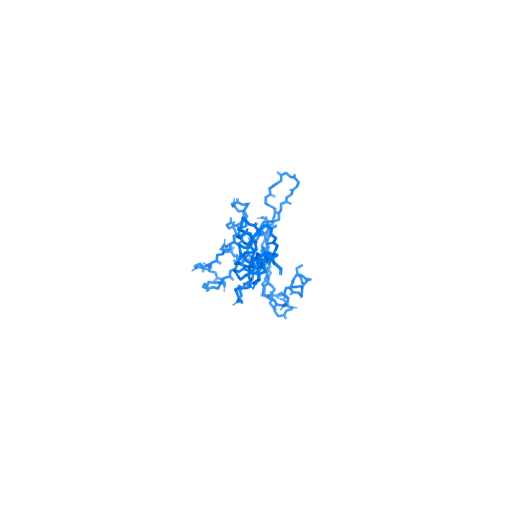 A 1 110 ? -23.606 -3.348 -26.830 1.00 49.44 110 THR A O 1
ATOM 829 N N . CYS A 1 111 ? -21.823 -2.040 -27.196 1.00 54.06 111 CYS A N 1
ATOM 830 C CA . CYS A 1 111 ? -22.379 -1.455 -28.413 1.00 54.06 111 CYS A CA 1
ATOM 831 C C . CYS A 1 111 ? -22.313 -2.519 -29.518 1.00 54.06 111 CYS A C 1
ATOM 833 O O . CYS A 1 111 ? -21.235 -2.822 -30.030 1.00 54.06 111 CYS A O 1
ATOM 835 N N . SER A 1 112 ? -23.452 -3.128 -29.858 1.00 54.34 112 SER A N 1
ATOM 836 C CA . SER A 1 112 ? -23.520 -4.028 -31.012 1.00 54.34 112 SER A CA 1
ATOM 837 C C . SER A 1 112 ? -23.171 -3.249 -32.276 1.00 54.34 112 SER A C 1
ATOM 839 O O . SER A 1 112 ? -23.812 -2.250 -32.594 1.00 54.34 112 SER A O 1
ATOM 841 N N . ALA A 1 113 ? -22.182 -3.733 -33.026 1.00 55.94 113 ALA A N 1
ATOM 842 C CA . ALA A 1 113 ? -21.804 -3.213 -34.339 1.00 55.94 113 ALA A CA 1
ATOM 843 C C . ALA A 1 113 ? -22.808 -3.602 -35.447 1.00 55.94 113 ALA A C 1
ATOM 845 O O . ALA A 1 113 ? -22.429 -3.783 -36.599 1.00 55.94 113 ALA A O 1
ATOM 846 N N . GLU A 1 114 ? -24.093 -3.719 -35.117 1.00 52.84 114 GLU A N 1
ATOM 847 C CA . GLU A 1 114 ? -25.169 -3.858 -36.090 1.00 52.84 114 GLU A CA 1
ATOM 848 C C . GLU A 1 114 ? -26.183 -2.748 -35.840 1.00 52.84 114 GLU A C 1
ATOM 850 O O . GLU A 1 114 ? -27.012 -2.795 -34.933 1.00 52.84 114 GLU A O 1
ATOM 855 N N . GLY A 1 115 ? -26.063 -1.701 -36.660 1.00 48.94 115 GLY A N 1
ATOM 856 C CA . GLY A 1 115 ? -27.043 -0.629 -36.729 1.00 48.94 115 GLY A CA 1
ATOM 857 C C . GLY A 1 115 ? -28.445 -1.164 -37.050 1.00 48.94 115 GLY A C 1
ATOM 858 O O . GLY A 1 115 ? -28.604 -2.278 -37.560 1.00 48.94 115 GLY A O 1
ATOM 859 N N . PRO A 1 116 ? -29.493 -0.374 -36.773 1.00 40.03 116 PRO A N 1
ATOM 860 C CA . PRO A 1 116 ? -30.865 -0.836 -36.888 1.00 40.03 116 PRO A CA 1
ATOM 861 C C . PRO A 1 116 ? -31.176 -1.188 -38.346 1.00 40.03 116 PRO A C 1
ATOM 863 O O . PRO A 1 116 ? -31.161 -0.316 -39.221 1.00 40.03 116 PRO A O 1
ATOM 866 N N . ARG A 1 117 ? -31.517 -2.456 -38.617 1.00 51.06 117 ARG A N 1
ATOM 867 C CA . ARG A 1 117 ? -32.209 -2.817 -39.859 1.00 51.06 117 ARG A CA 1
ATOM 868 C C . ARG A 1 117 ? -33.575 -2.142 -39.818 1.00 51.06 117 ARG A C 1
ATOM 870 O O . ARG A 1 117 ? -34.504 -2.636 -39.184 1.00 51.06 117 ARG A O 1
ATOM 877 N N . ARG A 1 118 ? -33.687 -0.978 -40.464 1.00 45.72 118 ARG A N 1
ATOM 878 C CA . ARG A 1 118 ? -34.981 -0.369 -40.774 1.00 45.72 118 ARG A CA 1
ATOM 879 C C . ARG A 1 118 ? -35.765 -1.389 -41.593 1.00 45.72 118 ARG A C 1
ATOM 881 O O . ARG A 1 118 ? -35.360 -1.729 -42.701 1.00 45.72 118 ARG A O 1
ATOM 888 N N . GLY A 1 119 ? -36.859 -1.890 -41.032 1.00 52.25 119 GLY A N 1
ATOM 889 C CA . GLY A 1 119 ? -37.852 -2.598 -41.821 1.00 52.25 119 GLY A CA 1
ATOM 890 C C . GLY A 1 119 ? -38.378 -1.676 -42.919 1.00 52.25 119 GLY A C 1
ATOM 891 O O . GLY A 1 119 ? -38.676 -0.510 -42.662 1.00 52.25 119 GLY A O 1
ATOM 892 N N . SER A 1 120 ? -38.499 -2.202 -44.133 1.00 44.81 120 SER A N 1
ATOM 893 C CA . SER A 1 120 ? -39.468 -1.705 -45.101 1.00 44.81 120 SER A CA 1
ATOM 894 C C . SER A 1 120 ? -40.029 -2.892 -45.865 1.00 44.81 120 SER A C 1
ATOM 896 O O . SER A 1 120 ? -39.350 -3.508 -46.680 1.00 44.81 120 SER A O 1
ATOM 898 N N . THR A 1 121 ? -41.277 -3.200 -45.541 1.00 49.84 121 THR A N 1
ATOM 899 C CA . THR A 1 121 ? -42.275 -3.847 -46.389 1.00 49.84 121 THR A CA 1
ATOM 900 C C . THR A 1 121 ? -42.203 -3.320 -47.824 1.00 49.84 121 THR A C 1
ATOM 902 O O . THR A 1 121 ? -42.219 -2.098 -47.979 1.00 49.84 121 THR A O 1
ATOM 905 N N . ILE A 1 122 ? -42.143 -4.216 -48.822 1.00 50.59 122 ILE A N 1
ATOM 906 C CA . ILE A 1 122 ? -43.134 -4.410 -49.908 1.00 50.59 122 ILE A CA 1
ATOM 907 C C . ILE A 1 122 ? -43.118 -5.897 -50.270 1.00 50.59 122 ILE A C 1
ATOM 909 O O . ILE A 1 122 ? -42.002 -6.428 -50.462 1.00 50.59 122 ILE A O 1
#

Secondary structure (DSSP, 8-state):
-HHHHHHTTT--EEEEESSS-EEEEETTEEEEEEE--HHHHHHHHHTS-EEE--SSSTTTTS-EEEEEEE-TTS-EEEEEEEE-SS-HHHHHHHHHHHHHHHHHHHSSSS--S---------

Sequence (122 aa):
MMALHELLNRLPVTARSRDRPGLRIEGGRIVDESYSGPVLEEVLAANELRRVVPSTGTYQGTPVVVAPIRDSAGEAIAAIGVVDITGIFELAELMDRHASINREVCGTETCSAEGPRRGSTI

Foldseek 3Di:
DLVVCVVVVNFWKKKDFPVAAIWIDHPSDTPDPRDDDPVFVVCLVVVAWDFDQDCDDPRHRFTKTKHFDADPVSHGGMMMMTTDNPCVVVVVVVLVVVQVVCCVVVVDSDNPPDDDPDDDDD

pLDDT: mean 83.55, std 17.75, range [40.03, 98.31]

Radius of gyration: 20.99 Å; chains: 1; bounding box: 56×26×66 Å